Protein AF-A0A531K0D3-F1 (afdb_monomer_lite)

Radius of gyration: 10.35 Å; chains: 1; bounding box: 26×22×26 Å

Secondary structure (DSSP, 8-state):
-----SSHHHHHTTSSSHHHHHHHHT--HHHHHHHHHHT---HHHHHHHHHHHHHTT----

pLDDT: mean 90.21, std 9.5, range [42.47, 96.0]

Structure (mmCIF, N/CA/C/O backbone):
data_AF-A0A531K0D3-F1
#
_entry.id   AF-A0A531K0D3-F1
#
loop_
_atom_site.group_PDB
_atom_site.id
_atom_site.type_symbol
_atom_site.label_atom_id
_atom_site.label_alt_id
_atom_site.label_comp_id
_atom_site.label_asym_id
_atom_site.label_entity_id
_atom_site.label_seq_id
_atom_site.pdbx_PDB_ins_code
_atom_site.Cartn_x
_atom_site.Cartn_y
_atom_site.Cartn_z
_atom_site.occupancy
_atom_site.B_iso_or_equiv
_atom_site.auth_seq_id
_atom_site.auth_comp_id
_atom_site.auth_asym_id
_atom_site.auth_atom_id
_atom_site.pdbx_PDB_model_num
ATOM 1 N N . MET A 1 1 ? -16.642 -0.390 14.454 1.00 42.47 1 MET A N 1
ATOM 2 C CA . MET A 1 1 ? -16.519 0.663 13.422 1.00 42.47 1 MET A CA 1
ATOM 3 C C . MET A 1 1 ? -16.134 0.006 12.110 1.00 42.47 1 MET A C 1
ATOM 5 O O . MET A 1 1 ? -14.996 -0.426 11.970 1.00 42.47 1 MET A O 1
ATOM 9 N N . SER A 1 2 ? -17.072 -0.129 11.177 1.00 55.22 2 SER A N 1
ATOM 10 C CA . SER A 1 2 ? -16.799 -0.519 9.788 1.00 55.22 2 SER A CA 1
ATOM 11 C C . SER A 1 2 ? -16.059 0.630 9.089 1.00 55.22 2 SER A C 1
ATOM 13 O O . SER A 1 2 ? -16.638 1.404 8.334 1.00 55.22 2 SER A O 1
ATOM 15 N N . GLY A 1 3 ? -14.785 0.797 9.456 1.00 61.97 3 GLY A N 1
ATOM 16 C CA . GLY A 1 3 ? -13.899 1.857 8.989 1.00 61.97 3 GLY A CA 1
ATOM 17 C C . GLY A 1 3 ? -13.372 1.524 7.606 1.00 61.97 3 GLY A C 1
ATOM 18 O O . GLY A 1 3 ? -12.271 0.991 7.473 1.00 61.97 3 GLY A O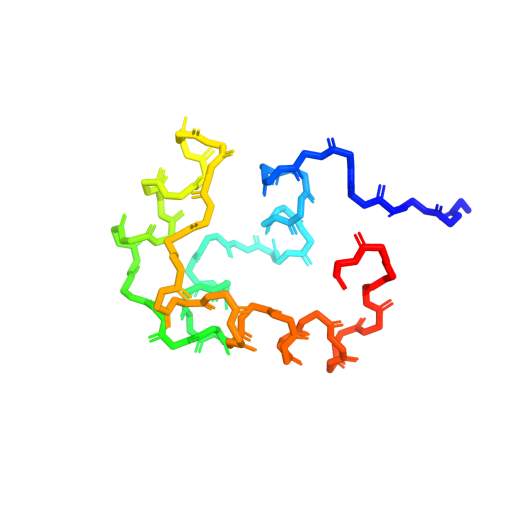 1
ATOM 19 N N . GLN A 1 4 ? -14.193 1.792 6.594 1.00 77.38 4 GLN A N 1
ATOM 20 C CA . GLN A 1 4 ? -13.724 1.834 5.216 1.00 77.38 4 GLN A CA 1
ATOM 21 C C . GLN A 1 4 ? -12.641 2.917 5.116 1.00 77.38 4 GLN A C 1
ATOM 23 O O . GLN A 1 4 ? -12.796 3.987 5.714 1.00 77.38 4 GLN A O 1
ATOM 28 N N . PRO A 1 5 ? -11.530 2.652 4.419 1.00 82.44 5 PRO A N 1
ATOM 29 C CA . PRO A 1 5 ? -10.501 3.655 4.240 1.00 82.44 5 PRO A CA 1
ATOM 30 C C . PRO A 1 5 ? -11.066 4.823 3.426 1.00 82.44 5 PRO A C 1
ATOM 32 O O . PRO A 1 5 ? -11.563 4.640 2.321 1.00 82.44 5 PRO A O 1
ATOM 35 N N . THR A 1 6 ? -10.990 6.031 3.981 1.00 86.94 6 THR A N 1
ATOM 36 C CA . THR A 1 6 ? -11.439 7.269 3.322 1.00 86.94 6 THR A CA 1
ATOM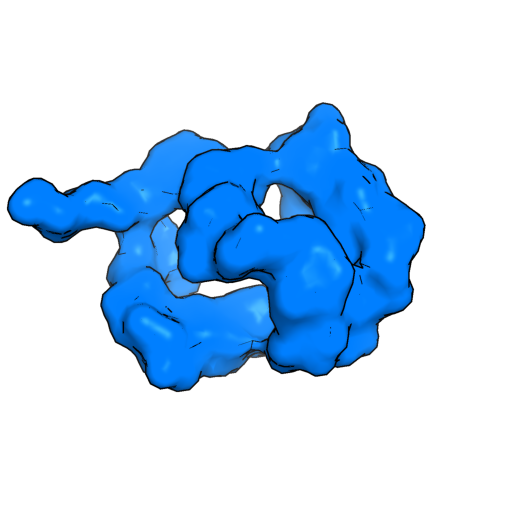 37 C C . THR A 1 6 ? -10.325 7.951 2.524 1.00 86.94 6 THR A C 1
ATOM 39 O O . THR A 1 6 ? -10.567 8.957 1.865 1.00 86.94 6 THR A O 1
ATOM 42 N N . SER A 1 7 ? -9.099 7.425 2.591 1.00 91.06 7 SER A N 1
ATOM 43 C CA . SER A 1 7 ? -7.924 7.922 1.873 1.00 91.06 7 SER A CA 1
ATOM 44 C C . SER A 1 7 ? -6.959 6.781 1.537 1.00 91.06 7 SER A C 1
ATOM 46 O O . SER A 1 7 ? -6.968 5.727 2.178 1.00 91.06 7 SER A O 1
ATOM 48 N N . ILE A 1 8 ? -6.088 6.990 0.543 1.00 92.56 8 ILE A N 1
ATOM 49 C CA . ILE A 1 8 ? -5.054 6.008 0.171 1.00 92.56 8 ILE A CA 1
ATOM 50 C C . ILE A 1 8 ? -4.035 5.825 1.299 1.00 92.56 8 ILE A C 1
ATOM 52 O O . ILE A 1 8 ? -3.569 4.714 1.542 1.00 92.56 8 ILE A O 1
ATOM 56 N N . SER A 1 9 ? -3.710 6.899 2.018 1.00 92.06 9 SER A N 1
ATOM 57 C CA . SER A 1 9 ? -2.875 6.826 3.217 1.00 92.06 9 SER A CA 1
ATOM 58 C C . SER A 1 9 ? -3.515 5.943 4.294 1.00 92.06 9 SER A C 1
ATOM 60 O O . SER A 1 9 ? -2.889 4.979 4.728 1.00 92.06 9 SER A O 1
ATOM 62 N N . GLY A 1 10 ? -4.788 6.185 4.624 1.00 92.00 10 GLY A N 1
ATOM 63 C CA . GLY A 1 10 ? -5.546 5.388 5.591 1.00 92.00 10 GLY A CA 1
ATOM 64 C C . GLY A 1 10 ? -5.751 3.935 5.156 1.00 92.00 10 GLY A C 1
ATOM 65 O O . GLY A 1 10 ? -5.784 3.041 6.001 1.00 92.00 10 GLY A O 1
ATOM 66 N N . LEU A 1 11 ? -5.832 3.678 3.846 1.00 92.69 11 LEU A N 1
ATOM 67 C CA . LEU A 1 11 ? -5.801 2.328 3.289 1.00 92.69 11 LEU A CA 1
ATOM 68 C C . LEU A 1 11 ? -4.460 1.643 3.578 1.00 92.69 11 LEU A C 1
ATOM 70 O O . LEU A 1 11 ? -4.444 0.550 4.136 1.00 92.69 11 LEU A O 1
ATOM 74 N N . ILE A 1 12 ? -3.340 2.273 3.218 1.00 92.50 12 ILE A N 1
ATOM 75 C CA . ILE A 1 12 ? -1.996 1.698 3.394 1.00 92.50 12 ILE A CA 1
ATOM 76 C C . ILE A 1 12 ? -1.666 1.505 4.881 1.00 92.50 12 ILE A C 1
ATOM 78 O O . ILE A 1 12 ? -1.034 0.514 5.243 1.00 92.50 12 ILE A O 1
ATOM 82 N N . ASP A 1 13 ? -2.167 2.375 5.756 1.00 91.19 13 ASP A N 1
ATOM 83 C CA . ASP A 1 13 ? -1.995 2.271 7.208 1.00 91.19 13 ASP A CA 1
ATOM 84 C C . ASP A 1 13 ? -2.753 1.056 7.817 1.00 91.19 13 ASP A C 1
ATOM 86 O O . ASP A 1 13 ? -2.561 0.718 8.985 1.00 91.19 13 ASP A O 1
ATOM 90 N N . ARG A 1 14 ? -3.569 0.320 7.035 1.00 91.62 14 ARG A N 1
ATOM 91 C CA . ARG A 1 14 ? -4.123 -1.000 7.429 1.00 91.62 14 ARG A CA 1
ATOM 92 C C . ARG A 1 14 ? -3.069 -2.111 7.433 1.00 91.62 14 ARG A C 1
ATOM 94 O O . ARG A 1 14 ? -3.333 -3.218 7.921 1.00 91.62 14 ARG A O 1
ATOM 101 N N . TRP A 1 15 ? -1.888 -1.843 6.887 1.00 94.38 15 TRP A N 1
ATOM 102 C CA . TRP A 1 15 ? -0.699 -2.663 7.055 1.00 94.38 15 TRP A CA 1
ATOM 103 C C . TRP A 1 15 ? 0.154 -2.094 8.188 1.00 94.38 15 TRP A C 1
ATOM 105 O O . TRP A 1 15 ? 0.289 -0.886 8.332 1.00 94.38 15 TRP A O 1
ATOM 115 N N . HIS A 1 16 ? 0.784 -2.977 8.969 1.00 91.06 16 HIS A N 1
ATOM 116 C CA . HIS A 1 16 ? 1.648 -2.586 10.094 1.00 91.06 16 HIS A CA 1
ATOM 117 C C . HIS A 1 16 ? 2.829 -1.696 9.658 1.00 91.06 16 HIS A C 1
ATOM 119 O O . HIS A 1 16 ? 3.396 -0.955 10.456 1.00 91.06 16 HIS A O 1
ATOM 125 N N . SER A 1 17 ? 3.232 -1.777 8.388 1.00 94.00 17 SER A N 1
ATOM 126 C CA . SER A 1 17 ? 4.249 -0.908 7.804 1.00 94.00 17 SER A CA 1
ATOM 127 C C . SER A 1 17 ? 4.062 -0.773 6.293 1.00 94.00 17 SER A C 1
ATOM 129 O O . SER A 1 17 ? 3.485 -1.645 5.638 1.00 94.00 17 SER A O 1
ATOM 131 N N . ILE A 1 18 ? 4.637 0.288 5.716 1.00 94.50 18 ILE A N 1
ATOM 132 C CA . ILE A 1 18 ? 4.704 0.477 4.256 1.00 94.50 18 ILE A CA 1
ATOM 133 C C . ILE A 1 18 ? 5.419 -0.707 3.587 1.00 94.50 18 ILE A C 1
ATOM 135 O O . ILE A 1 18 ? 5.023 -1.128 2.505 1.00 94.50 18 ILE A O 1
ATOM 139 N N . GLY A 1 19 ? 6.435 -1.282 4.241 1.00 95.62 19 GLY A N 1
ATOM 140 C CA . GLY A 1 19 ? 7.131 -2.474 3.750 1.00 95.62 19 GLY A CA 1
ATOM 141 C C . GLY A 1 19 ? 6.234 -3.711 3.685 1.00 95.62 19 GLY A C 1
ATOM 142 O O . GLY A 1 19 ? 6.301 -4.458 2.714 1.00 95.62 19 GLY A O 1
ATOM 143 N N . ALA A 1 20 ? 5.345 -3.896 4.664 1.00 95.38 20 ALA A N 1
ATOM 144 C CA . ALA A 1 20 ? 4.375 -4.989 4.640 1.00 95.38 20 ALA A CA 1
ATOM 145 C C . ALA A 1 20 ? 3.349 -4.816 3.508 1.00 95.38 20 ALA A C 1
ATOM 147 O O . ALA A 1 20 ? 3.023 -5.787 2.832 1.00 95.38 20 ALA A O 1
ATOM 148 N N . PHE A 1 21 ? 2.883 -3.587 3.263 1.00 95.56 21 PHE A N 1
ATOM 149 C CA . PHE A 1 21 ? 2.036 -3.287 2.104 1.00 95.56 21 PHE A CA 1
ATOM 150 C C . PHE A 1 21 ? 2.770 -3.568 0.786 1.00 95.56 21 PHE A C 1
ATOM 152 O O . PHE A 1 21 ? 2.230 -4.235 -0.093 1.00 95.56 21 PHE A O 1
ATOM 159 N N . ALA A 1 22 ? 4.015 -3.101 0.668 1.00 96.00 22 ALA A N 1
ATOM 160 C CA . ALA A 1 22 ? 4.855 -3.303 -0.506 1.00 96.00 22 ALA A CA 1
ATOM 161 C C . ALA A 1 22 ? 5.012 -4.797 -0.840 1.00 96.00 22 ALA A C 1
ATOM 163 O O . ALA A 1 22 ? 4.741 -5.210 -1.968 1.00 96.00 22 ALA A O 1
ATOM 164 N N . ALA A 1 23 ? 5.348 -5.612 0.162 1.00 95.56 23 ALA A N 1
ATOM 165 C CA . ALA A 1 23 ? 5.498 -7.056 0.013 1.00 95.56 23 ALA A CA 1
ATOM 166 C C . ALA A 1 23 ? 4.185 -7.763 -0.374 1.00 95.56 23 ALA A C 1
ATOM 168 O O . ALA A 1 23 ? 4.189 -8.609 -1.262 1.00 95.56 23 ALA A O 1
ATOM 169 N N . ASP A 1 24 ? 3.059 -7.400 0.247 1.00 95.00 24 ASP A N 1
ATOM 170 C CA . ASP A 1 24 ? 1.752 -8.041 0.020 1.00 95.00 24 ASP A CA 1
ATOM 171 C C . ASP A 1 24 ? 1.138 -7.684 -1.351 1.00 95.00 24 ASP A C 1
ATOM 173 O O . ASP A 1 24 ? 0.515 -8.514 -2.017 1.00 95.00 24 ASP A O 1
ATOM 177 N N . VAL A 1 25 ? 1.341 -6.445 -1.806 1.00 93.62 25 VAL A N 1
ATOM 178 C CA . VAL A 1 25 ? 0.914 -5.965 -3.134 1.00 93.62 25 VAL A CA 1
ATOM 179 C C . VAL A 1 25 ? 1.915 -6.361 -4.230 1.00 93.62 25 VAL A C 1
ATOM 181 O O . VAL A 1 25 ? 1.595 -6.303 -5.418 1.00 93.62 25 VAL A O 1
ATOM 184 N N . GLY A 1 26 ? 3.134 -6.753 -3.854 1.00 93.88 26 GLY A N 1
ATOM 185 C CA . GLY A 1 26 ? 4.230 -6.9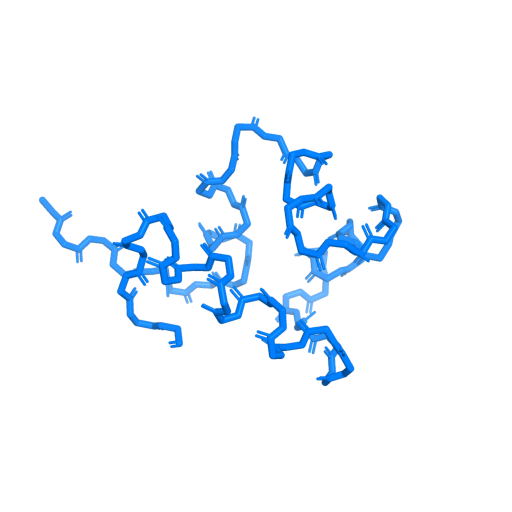91 -4.792 1.00 93.88 26 GLY A CA 1
ATOM 186 C C . GLY A 1 26 ? 4.691 -5.712 -5.496 1.00 93.88 26 GLY A C 1
ATOM 187 O O . GLY A 1 26 ? 5.158 -5.760 -6.633 1.00 93.88 26 GLY A O 1
ATOM 188 N N . CYS A 1 27 ? 4.526 -4.552 -4.853 1.00 90.69 27 CYS A N 1
ATOM 189 C CA . CYS A 1 27 ? 5.093 -3.293 -5.332 1.00 90.69 27 CYS A CA 1
ATOM 190 C C . CYS A 1 27 ? 6.388 -2.987 -4.570 1.00 90.69 27 CYS A C 1
ATOM 192 O O . CYS A 1 27 ? 6.522 -3.318 -3.397 1.00 90.69 27 CYS A O 1
ATOM 194 N N . GLY A 1 28 ? 7.371 -2.365 -5.224 1.00 94.00 28 GLY A N 1
ATOM 195 C CA . GLY A 1 28 ? 8.602 -1.963 -4.539 1.00 94.00 28 GLY A CA 1
ATOM 196 C C . GLY A 1 28 ? 8.324 -0.972 -3.400 1.00 94.00 28 GLY A C 1
ATOM 197 O O . GLY A 1 28 ? 7.373 -0.190 -3.473 1.00 94.00 28 GLY A O 1
ATOM 198 N N . TYR A 1 29 ? 9.175 -0.954 -2.369 1.00 95.00 29 TYR A N 1
ATOM 199 C CA . TYR A 1 29 ? 9.014 -0.069 -1.203 1.00 95.00 29 TYR A CA 1
ATOM 200 C C . TYR A 1 29 ? 8.844 1.409 -1.593 1.00 95.00 29 TYR A C 1
ATOM 202 O O . TYR A 1 29 ? 7.946 2.091 -1.102 1.00 95.00 29 TYR A O 1
ATOM 210 N N . GLU A 1 30 ? 9.649 1.893 -2.540 1.00 95.00 30 GLU A N 1
ATOM 211 C CA . GLU A 1 30 ? 9.552 3.272 -3.029 1.00 95.00 30 GLU A CA 1
ATOM 212 C C . GLU A 1 30 ? 8.242 3.536 -3.783 1.00 95.00 30 GLU A C 1
ATOM 214 O O . GLU A 1 30 ? 7.662 4.614 -3.651 1.00 95.00 30 GLU A O 1
ATOM 219 N N . ALA A 1 31 ? 7.716 2.544 -4.509 1.00 93.69 31 ALA A N 1
ATOM 220 C CA . ALA A 1 31 ? 6.417 2.657 -5.166 1.00 93.69 31 ALA A CA 1
ATOM 221 C C . ALA A 1 31 ? 5.296 2.782 -4.122 1.00 93.69 31 ALA A C 1
ATOM 223 O O . ALA A 1 31 ? 4.475 3.695 -4.214 1.00 93.69 31 ALA A O 1
ATOM 224 N N . ALA A 1 32 ? 5.308 1.938 -3.086 1.00 95.06 32 ALA A N 1
ATOM 225 C CA . ALA A 1 32 ? 4.385 2.031 -1.955 1.00 95.06 32 ALA A CA 1
ATOM 226 C C . ALA A 1 32 ? 4.466 3.393 -1.248 1.00 95.06 32 ALA A C 1
ATOM 228 O O . ALA A 1 32 ? 3.444 4.036 -0.987 1.00 95.06 32 ALA A O 1
ATOM 229 N N . ARG A 1 33 ? 5.686 3.880 -0.993 1.00 94.56 33 ARG A N 1
ATOM 230 C CA . ARG A 1 33 ? 5.924 5.179 -0.356 1.00 94.56 33 ARG A CA 1
ATOM 231 C C . ARG A 1 33 ? 5.397 6.338 -1.200 1.00 94.56 33 ARG A C 1
ATOM 233 O O . ARG A 1 33 ? 4.759 7.243 -0.659 1.00 94.56 33 ARG A O 1
ATOM 240 N N . GLN A 1 34 ? 5.633 6.316 -2.511 1.00 95.25 34 GLN A N 1
ATOM 241 C CA . GLN A 1 34 ? 5.130 7.348 -3.419 1.00 95.25 34 GLN A CA 1
ATOM 242 C C . GLN A 1 34 ? 3.608 7.309 -3.543 1.00 95.25 34 GLN A C 1
ATOM 244 O O . GLN A 1 34 ? 2.984 8.368 -3.536 1.00 95.25 34 GLN A O 1
ATOM 249 N N . MET A 1 35 ? 3.005 6.118 -3.592 1.00 94.38 35 MET A N 1
ATOM 250 C CA . MET A 1 35 ? 1.550 5.958 -3.611 1.00 94.38 35 MET A CA 1
ATOM 251 C C . MET A 1 35 ? 0.896 6.550 -2.355 1.00 94.38 35 MET A C 1
ATOM 253 O O . MET A 1 35 ? -0.063 7.316 -2.464 1.00 94.38 35 MET A O 1
ATOM 257 N N . ARG A 1 36 ? 1.479 6.291 -1.174 1.00 94.06 36 ARG A N 1
ATOM 258 C CA . ARG A 1 36 ? 1.047 6.890 0.099 1.00 94.06 36 ARG A CA 1
ATOM 259 C C . ARG A 1 36 ? 1.194 8.411 0.101 1.00 94.06 36 ARG A C 1
ATOM 261 O O . ARG A 1 36 ? 0.265 9.108 0.484 1.00 94.06 36 ARG A O 1
ATOM 268 N N . ARG A 1 37 ? 2.346 8.935 -0.335 1.00 94.19 37 ARG A N 1
ATOM 269 C CA . ARG A 1 37 ? 2.631 10.382 -0.336 1.00 94.19 37 ARG A CA 1
ATOM 270 C C . ARG A 1 37 ? 1.752 11.161 -1.317 1.00 94.19 37 ARG A C 1
ATOM 272 O O . ARG A 1 37 ? 1.386 12.293 -1.030 1.00 94.19 37 ARG A O 1
ATOM 279 N N . ARG A 1 38 ? 1.479 10.594 -2.493 1.00 94.12 38 ARG A N 1
ATOM 280 C CA . ARG A 1 38 ? 0.696 11.246 -3.557 1.00 94.12 38 ARG A CA 1
ATOM 281 C C . ARG A 1 38 ? -0.809 11.035 -3.409 1.00 94.12 38 ARG A C 1
ATOM 283 O O . ARG A 1 38 ? -1.555 11.581 -4.216 1.00 94.12 38 ARG A O 1
ATOM 290 N N . GLU A 1 39 ? -1.214 10.217 -2.438 1.00 94.38 39 GLU A N 1
ATOM 291 C CA . G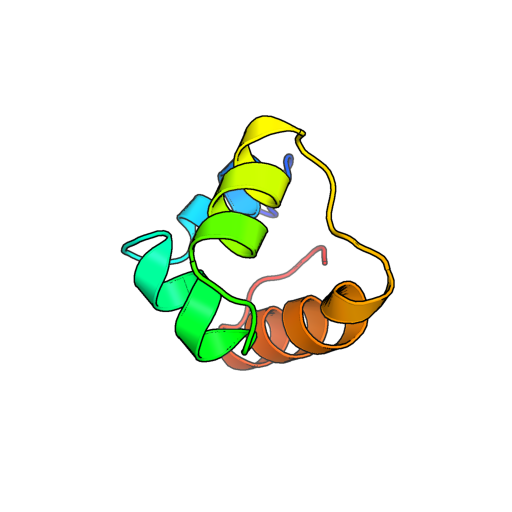LU A 1 39 ? -2.581 9.738 -2.233 1.00 94.38 39 GLU A CA 1
ATOM 292 C C . GLU A 1 39 ? -3.218 9.154 -3.502 1.00 94.38 39 GLU A C 1
ATOM 294 O O . GLU A 1 39 ? -4.385 9.382 -3.808 1.00 94.38 39 GLU A O 1
ATOM 299 N N . ARG A 1 40 ? -2.425 8.410 -4.281 1.00 93.75 40 ARG A N 1
ATOM 300 C CA . ARG A 1 40 ? -2.851 7.814 -5.555 1.00 93.75 40 ARG A CA 1
ATOM 301 C C . ARG A 1 40 ? -2.186 6.462 -5.746 1.00 93.75 40 ARG A C 1
ATOM 303 O O . ARG A 1 40 ? -0.974 6.349 -5.584 1.00 93.75 40 ARG A O 1
ATOM 310 N N . ILE A 1 41 ? -2.959 5.460 -6.157 1.00 92.44 41 ILE A N 1
ATOM 311 C CA . ILE A 1 41 ? -2.432 4.153 -6.562 1.00 92.44 41 ILE A CA 1
ATOM 312 C C . ILE A 1 41 ? -2.143 4.173 -8.063 1.00 92.44 41 ILE A C 1
ATOM 314 O O . ILE A 1 41 ? -2.965 4.634 -8.854 1.00 92.44 41 ILE A O 1
ATOM 318 N N . ALA A 1 42 ? -0.976 3.674 -8.469 1.00 89.81 42 ALA A N 1
ATOM 319 C CA . ALA A 1 42 ? -0.677 3.516 -9.888 1.00 89.81 42 ALA A CA 1
ATOM 320 C C . ALA A 1 42 ? -1.588 2.426 -10.494 1.00 89.81 42 ALA A C 1
ATOM 322 O O . ALA A 1 42 ? -1.689 1.350 -9.896 1.00 89.81 42 ALA A O 1
ATOM 323 N N . PRO A 1 43 ? -2.199 2.634 -11.678 1.00 91.25 43 PRO A N 1
ATOM 324 C CA . PRO A 1 43 ? -3.152 1.684 -12.267 1.00 91.25 43 PRO A CA 1
ATOM 325 C C . PRO A 1 43 ? -2.611 0.253 -12.381 1.00 91.25 43 PRO A C 1
ATOM 327 O O . PRO A 1 43 ? -3.312 -0.707 -12.082 1.00 91.25 43 PRO A O 1
ATOM 330 N N . GLN A 1 44 ? -1.324 0.118 -12.709 1.00 92.75 44 GLN A N 1
ATOM 331 C CA . GLN A 1 44 ? -0.616 -1.163 -12.806 1.00 92.75 44 GLN A CA 1
ATOM 332 C C . GLN A 1 44 ? -0.574 -1.971 -11.496 1.00 92.75 44 GLN A C 1
ATOM 334 O O . GLN A 1 44 ? -0.432 -3.188 -11.528 1.00 92.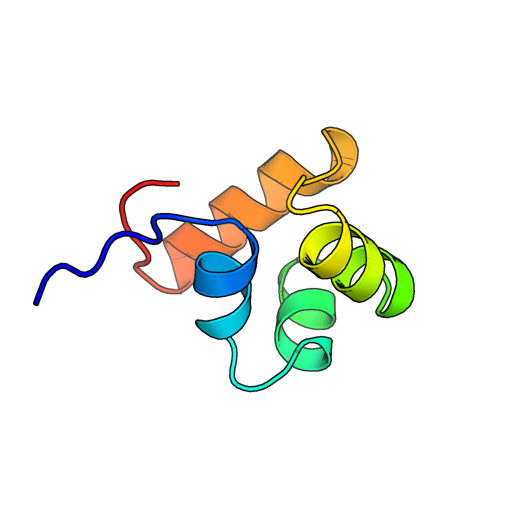75 44 GLN A O 1
ATOM 339 N N . HIS A 1 45 ? -0.688 -1.313 -10.337 1.00 92.69 45 HIS A N 1
ATOM 340 C CA . HIS A 1 45 ? -0.691 -1.968 -9.026 1.00 92.69 45 HIS A CA 1
ATOM 341 C C . HIS A 1 45 ? -2.101 -2.115 -8.446 1.00 92.69 45 HIS A C 1
ATOM 343 O O . HIS A 1 45 ? -2.280 -2.859 -7.484 1.00 92.69 45 HIS A O 1
ATOM 349 N N . TRP A 1 46 ? -3.108 -1.449 -9.023 1.00 93.00 46 TRP A N 1
ATOM 350 C CA . TRP A 1 46 ? -4.460 -1.404 -8.465 1.00 93.00 46 TRP A CA 1
ATOM 351 C C . TRP A 1 46 ? -5.081 -2.793 -8.292 1.00 93.00 46 TRP A C 1
ATOM 353 O O . TRP A 1 46 ? -5.592 -3.107 -7.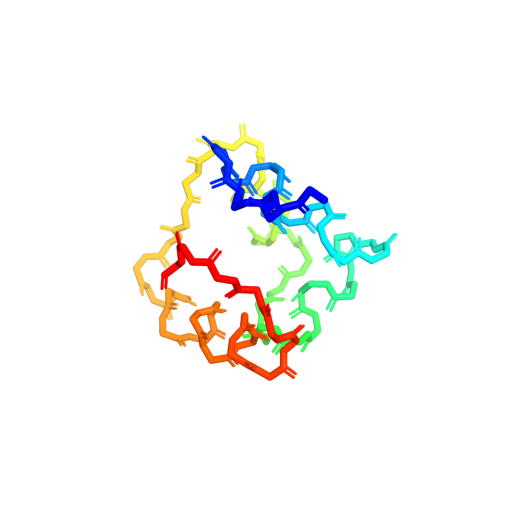220 1.00 93.00 46 TRP A O 1
ATOM 363 N N . ALA A 1 47 ? -4.957 -3.664 -9.296 1.00 93.94 47 ALA A N 1
ATOM 364 C CA . ALA A 1 47 ? -5.480 -5.028 -9.217 1.00 93.94 47 ALA A CA 1
ATOM 365 C C . ALA A 1 47 ? -4.877 -5.819 -8.039 1.00 93.94 47 ALA A C 1
ATOM 367 O O . ALA A 1 47 ? -5.592 -6.520 -7.321 1.00 93.94 47 ALA A O 1
ATOM 368 N N . HIS A 1 48 ? -3.573 -5.664 -7.795 1.00 94.88 48 HIS A N 1
ATOM 369 C CA . HIS A 1 48 ? -2.898 -6.308 -6.669 1.00 94.88 48 HIS A CA 1
ATOM 370 C C . HIS A 1 48 ? -3.299 -5.695 -5.325 1.00 94.88 48 HIS A C 1
ATOM 372 O O . HIS A 1 48 ? -3.469 -6.433 -4.355 1.00 94.88 48 HIS A O 1
ATOM 378 N N . VAL A 1 49 ? -3.516 -4.376 -5.268 1.00 94.38 49 VAL A N 1
ATOM 379 C CA . VAL A 1 49 ? -4.041 -3.696 -4.074 1.00 94.38 49 VAL A CA 1
ATOM 380 C C . VAL A 1 49 ? -5.424 -4.236 -3.718 1.00 94.38 49 VAL A C 1
ATOM 382 O O . VAL A 1 49 ? -5.622 -4.654 -2.581 1.00 94.38 49 VAL A O 1
ATOM 385 N N . VAL A 1 50 ? -6.353 -4.315 -4.675 1.00 93.94 50 VAL A N 1
ATOM 386 C CA . VAL A 1 50 ? -7.700 -4.876 -4.453 1.00 93.94 50 VAL A CA 1
ATOM 387 C C . VAL A 1 50 ? -7.612 -6.327 -3.973 1.00 93.94 50 VAL A C 1
ATOM 389 O O . VAL A 1 50 ? -8.286 -6.707 -3.014 1.00 93.94 50 VAL A O 1
ATOM 392 N N . ALA A 1 51 ? -6.754 -7.146 -4.589 1.00 94.56 51 ALA A N 1
ATOM 393 C CA . ALA A 1 51 ? -6.547 -8.527 -4.162 1.00 94.56 51 ALA A CA 1
ATOM 394 C C . ALA A 1 51 ? -6.021 -8.617 -2.717 1.00 94.56 51 ALA A C 1
ATOM 396 O O . ALA A 1 51 ? -6.532 -9.414 -1.929 1.00 94.56 51 ALA A O 1
ATOM 397 N N . ALA A 1 52 ? -5.049 -7.781 -2.346 1.00 94.44 52 ALA A N 1
ATOM 398 C CA . ALA A 1 52 ? -4.517 -7.713 -0.987 1.00 94.44 52 ALA A CA 1
ATOM 399 C C . ALA A 1 52 ? -5.575 -7.237 0.024 1.00 94.44 52 ALA A C 1
ATOM 401 O O . ALA A 1 52 ? -5.721 -7.820 1.099 1.00 94.44 52 ALA A O 1
ATOM 402 N N . CYS A 1 53 ? -6.391 -6.249 -0.351 1.00 93.25 53 CYS A N 1
ATOM 403 C CA . CYS A 1 53 ? -7.507 -5.769 0.465 1.00 93.25 53 CYS A CA 1
ATOM 404 C C . CYS A 1 53 ? -8.534 -6.871 0.728 1.00 93.25 53 CYS A C 1
ATOM 406 O O . CYS A 1 53 ? -8.929 -7.073 1.877 1.00 93.25 53 CYS A O 1
ATOM 408 N N . ARG A 1 54 ? -8.900 -7.641 -0.305 1.00 92.56 54 ARG A N 1
ATOM 409 C CA . ARG A 1 54 ? -9.810 -8.790 -0.179 1.00 92.56 54 ARG A CA 1
ATOM 410 C C . ARG A 1 54 ? -9.258 -9.856 0.763 1.00 92.56 54 ARG A C 1
ATOM 412 O O . ARG A 1 54 ? -9.987 -10.300 1.643 1.00 92.56 54 ARG A O 1
ATOM 419 N N . ARG A 1 55 ? -7.973 -10.215 0.642 1.00 92.19 55 ARG A N 1
ATOM 420 C CA . ARG A 1 55 ? -7.320 -11.180 1.553 1.00 92.19 55 ARG A CA 1
ATOM 421 C C . ARG A 1 55 ? -7.354 -10.728 3.014 1.00 92.19 55 ARG A C 1
ATOM 423 O O . ARG A 1 55 ? -7.460 -11.563 3.905 1.00 92.19 55 ARG A O 1
ATOM 430 N N . ARG A 1 56 ? -7.272 -9.418 3.261 1.00 90.81 56 ARG A N 1
ATOM 431 C CA . ARG A 1 56 ? -7.284 -8.820 4.607 1.00 90.81 56 ARG A CA 1
ATOM 432 C C . ARG A 1 56 ? -8.686 -8.464 5.117 1.00 90.81 56 ARG A C 1
ATOM 434 O O . ARG A 1 56 ? -8.801 -7.986 6.242 1.00 90.81 56 ARG A O 1
ATOM 441 N N . GLY A 1 57 ? -9.736 -8.647 4.313 1.00 90.44 57 GLY A N 1
ATOM 442 C CA . GLY A 1 57 ? -11.103 -8.256 4.673 1.00 90.44 57 GLY A CA 1
ATOM 443 C C . GLY A 1 57 ? -11.318 -6.738 4.761 1.00 90.44 57 GLY A C 1
ATOM 444 O O . GLY A 1 57 ? -12.169 -6.276 5.518 1.00 90.44 57 GLY A O 1
ATOM 445 N N . ILE A 1 58 ? -10.537 -5.943 4.023 1.00 89.31 58 ILE A N 1
ATOM 446 C CA . ILE A 1 58 ? -10.719 -4.488 3.944 1.00 89.31 58 ILE A CA 1
ATOM 447 C C . ILE A 1 58 ? -11.847 -4.204 2.945 1.00 89.31 58 ILE A C 1
ATOM 449 O O . ILE A 1 58 ? -11.713 -4.485 1.756 1.00 89.31 58 ILE A O 1
ATOM 453 N N . ALA A 1 59 ? -12.958 -3.653 3.435 1.00 83.69 59 ALA A N 1
ATOM 454 C CA . ALA A 1 59 ? -14.091 -3.232 2.613 1.00 83.69 59 ALA A CA 1
ATOM 455 C C . ALA A 1 59 ? -13.896 -1.810 2.054 1.00 83.69 59 ALA A C 1
ATOM 457 O O . ALA A 1 59 ? -13.202 -1.001 2.672 1.00 83.69 59 ALA A O 1
ATOM 458 N N . GLY A 1 60 ? -14.558 -1.498 0.933 1.00 78.00 60 GLY A N 1
ATOM 459 C CA . GLY A 1 60 ? -14.583 -0.150 0.342 1.00 78.00 60 GLY A CA 1
ATOM 460 C C . GLY A 1 60 ? -13.446 0.164 -0.637 1.00 78.00 60 GLY A C 1
ATOM 461 O O . GLY A 1 60 ? -13.167 1.337 -0.867 1.00 78.00 60 GLY A O 1
ATOM 462 N N . VAL A 1 61 ? -12.784 -0.868 -1.178 1.00 79.50 61 VAL A N 1
ATOM 463 C CA . VAL A 1 61 ? -11.683 -0.774 -2.157 1.00 79.50 61 VAL A CA 1
ATOM 464 C C . VAL A 1 61 ? -12.105 -1.383 -3.484 1.00 79.50 61 VAL A C 1
ATOM 466 O O . VAL A 1 61 ? -12.657 -2.508 -3.454 1.00 79.50 61 VAL A O 1
#

Foldseek 3Di:
DLDQPPFLLSLCVVDVDLVRVCVQLVHDSVLSVVCNVVRHHDPVSVVSSVVSCVVVVRPDD

Sequence (61 aa):
MSGQPTSISGLIDRWHSIGAFAADVGCGYEAARQMRRRERIAPQHWAHVVAACRRRGIAGV